Protein AF-A0A453BYM9-F1 (afdb_monomer)

Organism: Aegilops tauschii subsp. strangulata (NCBI:txid200361)

Solvent-accessible surface area (backbone atoms only — not comparable to full-atom values): 3078 Å² total; per-re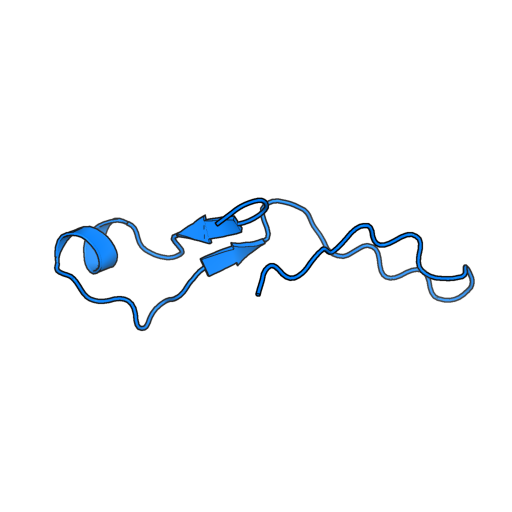sidue (Å²): 110,94,67,45,42,70,62,46,63,72,44,45,78,70,72,44,63,88,72,48,66,38,68,72,62,83,84,80,82,57,95,87,51,84,71,85,71,82,85,77,86,84,133

Foldseek 3Di:
DPQWDQQDVPCVVVVNCVSPIDGPDDQDDDPPDDRPDPDDDDD

Structure (mmCIF, N/CA/C/O backbone):
data_AF-A0A453BYM9-F1
#
_entry.id   AF-A0A453BYM9-F1
#
loop_
_atom_site.group_PDB
_atom_site.id
_atom_site.type_symbol
_atom_site.label_atom_id
_atom_site.label_alt_id
_atom_site.label_comp_id
_atom_site.label_asym_id
_atom_site.label_entity_id
_atom_site.label_seq_id
_atom_site.pdbx_PDB_ins_code
_atom_site.Cartn_x
_atom_site.Cartn_y
_atom_site.Cartn_z
_atom_site.occupancy
_atom_site.B_iso_or_equiv
_atom_site.auth_seq_id
_atom_site.auth_comp_id
_atom_site.auth_asym_id
_atom_site.auth_atom_id
_atom_site.pdbx_PDB_model_num
ATOM 1 N N . MET A 1 1 ? -8.409 -2.342 -5.855 1.00 79.38 1 MET A N 1
ATOM 2 C CA . MET A 1 1 ? -7.141 -1.815 -6.406 1.00 79.38 1 MET A CA 1
ATOM 3 C C . MET A 1 1 ? -6.510 -2.916 -7.256 1.00 79.38 1 MET A C 1
ATOM 5 O O . MET 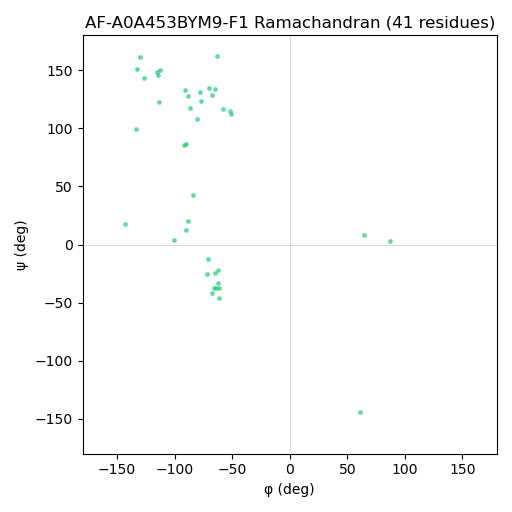A 1 1 ? -6.209 -3.971 -6.715 1.00 79.38 1 MET A O 1
ATOM 9 N N . LYS A 1 2 ? -6.433 -2.778 -8.588 1.00 84.88 2 LYS A N 1
ATOM 10 C CA . LYS A 1 2 ? -5.897 -3.866 -9.435 1.00 84.88 2 LYS A CA 1
ATOM 11 C C . LYS A 1 2 ? -4.399 -4.037 -9.163 1.00 84.88 2 LYS A C 1
ATOM 13 O O . LYS A 1 2 ? -3.674 -3.055 -9.203 1.00 84.88 2 LYS A O 1
ATOM 18 N N . GLY A 1 3 ? -3.959 -5.267 -8.889 1.00 87.81 3 GLY A N 1
ATOM 19 C CA . GLY A 1 3 ? -2.549 -5.589 -8.615 1.00 87.81 3 GLY A CA 1
ATOM 20 C C . GLY A 1 3 ? -2.104 -5.443 -7.155 1.00 87.81 3 GLY A C 1
ATOM 21 O O . GLY A 1 3 ? -0.932 -5.684 -6.868 1.00 87.81 3 GLY A O 1
ATOM 22 N N . PHE A 1 4 ? -3.019 -5.100 -6.241 1.00 92.19 4 PHE A N 1
ATOM 23 C CA . PHE A 1 4 ? -2.717 -4.917 -4.823 1.00 92.19 4 PHE A CA 1
ATOM 24 C C . PHE A 1 4 ? -3.719 -5.635 -3.910 1.00 92.19 4 PHE A C 1
ATOM 26 O O . PHE A 1 4 ? -4.894 -5.774 -4.262 1.00 92.19 4 PHE A O 1
ATOM 33 N N . THR A 1 5 ? -3.261 -6.035 -2.726 1.00 94.38 5 THR A N 1
ATOM 34 C CA . THR A 1 5 ? -4.062 -6.562 -1.613 1.00 94.38 5 THR A CA 1
ATOM 35 C C . THR A 1 5 ? -4.033 -5.588 -0.442 1.00 94.38 5 THR A C 1
ATOM 37 O O . THR A 1 5 ? -3.068 -4.846 -0.258 1.00 94.38 5 THR A O 1
ATOM 40 N N . VAL A 1 6 ? -5.103 -5.559 0.352 1.00 95.75 6 VAL A N 1
ATOM 41 C CA . VAL A 1 6 ? -5.147 -4.764 1.587 1.00 95.75 6 VAL A CA 1
A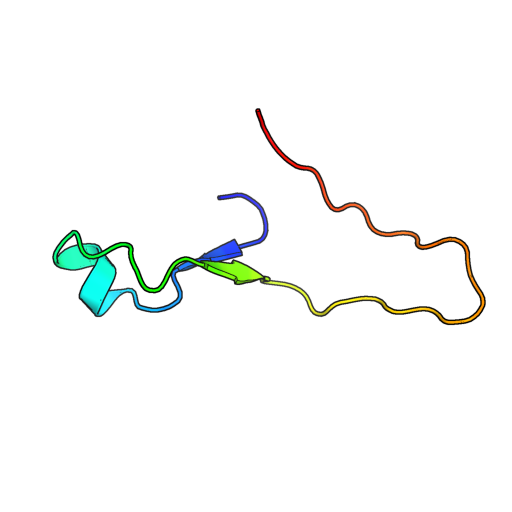TOM 42 C C . VAL A 1 6 ? -4.114 -5.317 2.568 1.00 95.75 6 VAL A C 1
ATOM 44 O O . VAL A 1 6 ? -4.021 -6.532 2.739 1.00 95.75 6 VAL A O 1
ATOM 47 N N . ARG A 1 7 ? -3.322 -4.435 3.193 1.00 96.50 7 ARG A N 1
ATOM 48 C CA . ARG A 1 7 ? -2.258 -4.857 4.119 1.00 96.50 7 ARG A CA 1
ATOM 49 C C . ARG A 1 7 ? -2.818 -5.484 5.397 1.00 96.50 7 ARG A C 1
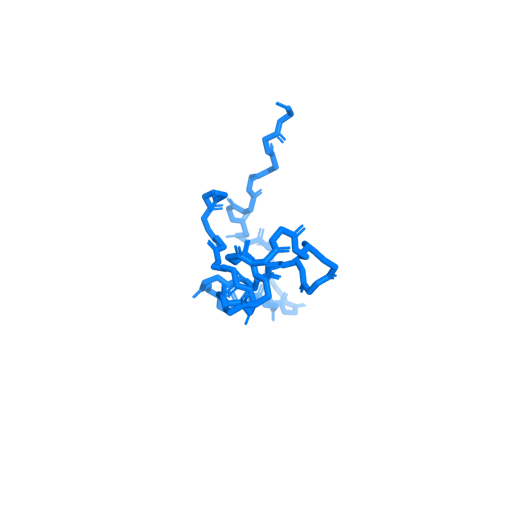ATOM 51 O O . ARG A 1 7 ? -2.270 -6.477 5.858 1.00 96.50 7 ARG A O 1
ATOM 58 N N . SER A 1 8 ? -3.876 -4.897 5.946 1.00 96.88 8 SER A N 1
ATOM 59 C CA . SER A 1 8 ? -4.538 -5.352 7.167 1.00 96.88 8 SER A CA 1
ATOM 60 C C . SER A 1 8 ? -6.049 -5.370 6.938 1.00 96.88 8 SER A C 1
ATOM 62 O O . SER A 1 8 ? -6.670 -4.307 6.928 1.00 96.88 8 SER A O 1
ATOM 64 N N . PRO A 1 9 ? -6.646 -6.543 6.654 1.00 95.75 9 PRO A N 1
ATOM 65 C CA . PRO A 1 9 ? -8.091 -6.658 6.492 1.00 95.75 9 PRO A CA 1
ATOM 66 C C . PRO A 1 9 ? -8.842 -6.277 7.769 1.00 95.75 9 PRO A C 1
ATOM 68 O O . PRO A 1 9 ? -9.869 -5.623 7.685 1.00 95.75 9 PRO A O 1
ATOM 71 N N . GLU A 1 10 ? -8.302 -6.623 8.939 1.00 97.62 10 GLU A N 1
ATOM 72 C CA . GLU A 1 10 ? -8.920 -6.332 10.240 1.00 97.62 10 GLU A CA 1
ATOM 73 C C . GLU A 1 10 ? -9.068 -4.822 10.478 1.00 97.62 10 GLU A C 1
ATOM 75 O O . GLU A 1 10 ? -10.157 -4.364 10.814 1.00 97.62 10 GLU A O 1
ATOM 80 N N . ASP A 1 11 ? -8.014 -4.039 10.212 1.00 97.44 11 ASP A N 1
ATOM 81 C CA . ASP A 1 11 ? -8.064 -2.570 10.298 1.00 97.44 11 ASP A CA 1
ATOM 82 C C . ASP A 1 11 ? -9.037 -1.985 9.263 1.00 97.44 11 ASP A C 1
ATOM 84 O O . ASP A 1 11 ? -9.779 -1.043 9.539 1.00 97.44 11 ASP A O 1
ATOM 88 N N . TRP A 1 12 ? -9.071 -2.582 8.069 1.00 94.44 12 TRP A N 1
ATOM 89 C CA . TRP A 1 12 ? -9.920 -2.132 6.969 1.00 94.44 12 TRP A CA 1
ATOM 90 C C . TRP A 1 12 ? -11.413 -2.291 7.269 1.00 94.44 12 TRP A C 1
ATOM 92 O O . TRP A 1 12 ? -12.200 -1.415 6.907 1.00 94.44 12 TRP A O 1
ATOM 102 N N . GLU A 1 13 ? -11.806 -3.371 7.950 1.00 96.44 13 GLU A N 1
ATOM 103 C CA . GLU A 1 13 ? -13.183 -3.565 8.430 1.00 96.44 13 GLU A CA 1
ATOM 104 C C . GLU A 1 13 ? -13.578 -2.521 9.490 1.00 96.44 13 GLU A C 1
ATOM 106 O O . GLU A 1 13 ? -14.758 -2.202 9.637 1.00 96.44 13 GLU A O 1
ATOM 111 N N . LEU A 1 14 ? -12.599 -1.945 10.197 1.00 97.56 14 LEU A N 1
ATOM 112 C CA . LEU A 1 14 ? -12.783 -0.853 11.160 1.00 97.56 14 LEU A CA 1
ATOM 113 C C . LEU A 1 14 ? -12.671 0.546 10.523 1.00 97.56 14 LEU A C 1
ATOM 115 O O . LEU A 1 14 ? -12.598 1.543 11.237 1.00 97.56 14 LEU A O 1
ATOM 119 N N . ASP A 1 15 ? -12.677 0.626 9.189 1.00 95.75 15 ASP A N 1
ATOM 120 C CA . ASP A 1 15 ? -12.496 1.846 8.386 1.00 95.75 15 ASP A CA 1
ATOM 121 C C . ASP A 1 15 ? -11.108 2.510 8.517 1.00 95.75 15 ASP A C 1
ATOM 123 O O . ASP A 1 15 ? -10.864 3.576 7.940 1.00 95.75 15 ASP A O 1
ATOM 127 N N . ASP A 1 16 ? -10.153 1.862 9.191 1.00 97.62 16 ASP A N 1
ATOM 128 C CA . ASP A 1 16 ? -8.764 2.307 9.246 1.00 97.62 16 ASP A CA 1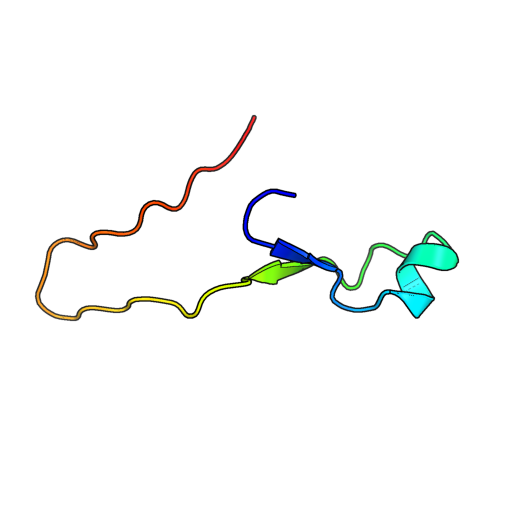
ATOM 129 C C . ASP A 1 16 ? -8.013 1.882 7.973 1.00 97.62 16 ASP A C 1
ATOM 131 O O . ASP A 1 16 ? -7.691 0.718 7.726 1.00 97.62 16 ASP A O 1
ATOM 135 N N . ARG A 1 17 ? -7.717 2.875 7.129 1.00 94.75 17 ARG A N 1
ATOM 136 C CA . ARG A 1 17 ? -7.019 2.697 5.846 1.00 94.75 17 ARG A CA 1
ATOM 137 C C . ARG A 1 17 ? -5.530 3.051 5.910 1.00 94.75 17 ARG A C 1
ATOM 139 O O . ARG A 1 17 ? -4.867 3.023 4.870 1.00 94.75 17 ARG A O 1
ATOM 146 N N . THR A 1 18 ? -4.988 3.393 7.083 1.00 97.00 18 THR A N 1
ATOM 147 C CA . THR A 1 18 ? -3.605 3.896 7.246 1.00 97.00 18 THR A CA 1
ATOM 148 C C . THR A 1 18 ? -2.549 2.876 6.823 1.00 97.00 18 THR A C 1
ATOM 150 O O . THR A 1 18 ? -1.530 3.237 6.232 1.00 97.00 18 THR A O 1
ATOM 153 N N . SER A 1 19 ? -2.839 1.591 7.031 1.00 95.31 19 SER A N 1
ATOM 154 C CA . SER A 1 19 ? -2.016 0.449 6.621 1.00 95.31 19 SER A CA 1
ATOM 155 C 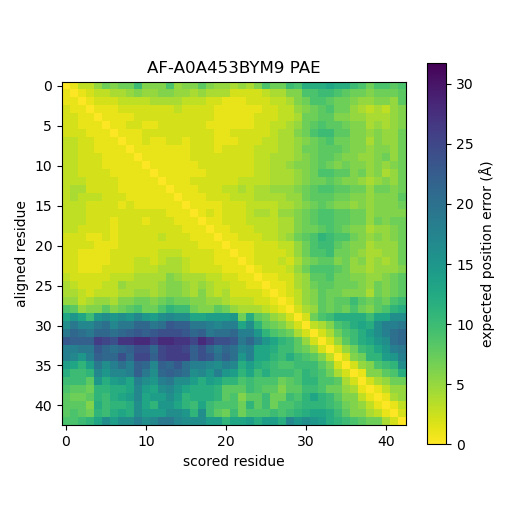C . SER A 1 19 ? -1.833 0.334 5.098 1.00 95.31 19 SER A C 1
ATOM 157 O O . SER A 1 19 ? -0.872 -0.283 4.624 1.00 95.31 19 SER A O 1
ATOM 159 N N . GLY A 1 20 ? -2.732 0.928 4.307 1.00 94.69 20 GLY A N 1
ATOM 160 C CA . GLY A 1 20 ? -2.657 0.929 2.849 1.00 94.69 20 GLY A CA 1
ATOM 161 C C . GLY A 1 20 ? -2.711 -0.472 2.227 1.00 94.69 20 GLY A C 1
ATOM 162 O O . GLY A 1 20 ? -3.438 -1.362 2.673 1.00 94.69 20 GLY A O 1
ATOM 163 N N . CYS A 1 21 ? -1.967 -0.660 1.134 1.00 94.31 21 CYS A N 1
ATOM 164 C CA . CYS A 1 21 ? -1.997 -1.877 0.319 1.00 94.31 21 CYS A CA 1
ATOM 165 C C . CYS A 1 21 ? -0.589 -2.435 0.034 1.00 94.31 21 CYS A C 1
ATOM 167 O O . CYS A 1 21 ? 0.418 -1.731 0.131 1.00 94.31 21 CYS A O 1
ATOM 169 N N . LEU A 1 22 ? -0.523 -3.711 -0.345 1.00 92.94 22 LEU A N 1
ATOM 170 C CA . LEU A 1 22 ? 0.678 -4.462 -0.723 1.00 92.94 22 LEU A CA 1
ATOM 171 C C . LEU A 1 22 ? 0.608 -4.858 -2.204 1.00 92.94 22 LEU A C 1
ATOM 173 O O . LEU A 1 22 ? -0.479 -5.130 -2.706 1.00 92.94 22 LEU A O 1
ATOM 177 N N . ARG A 1 23 ? 1.748 -4.908 -2.913 1.00 90.88 23 ARG A N 1
ATOM 178 C CA . ARG A 1 23 ? 1.787 -5.425 -4.296 1.00 90.88 23 ARG A CA 1
ATOM 179 C C . ARG A 1 23 ? 1.567 -6.935 -4.282 1.00 90.88 23 ARG A C 1
ATOM 181 O O . ARG A 1 23 ? 2.231 -7.646 -3.535 1.00 90.88 23 ARG A O 1
ATOM 188 N N . ASN A 1 24 ? 0.708 -7.420 -5.173 1.00 90.25 24 ASN A N 1
ATOM 189 C CA . ASN A 1 24 ? 0.458 -8.858 -5.326 1.00 90.25 24 ASN A CA 1
ATOM 190 C C . ASN A 1 24 ? 1.638 -9.592 -5.970 1.00 90.25 24 ASN A C 1
ATO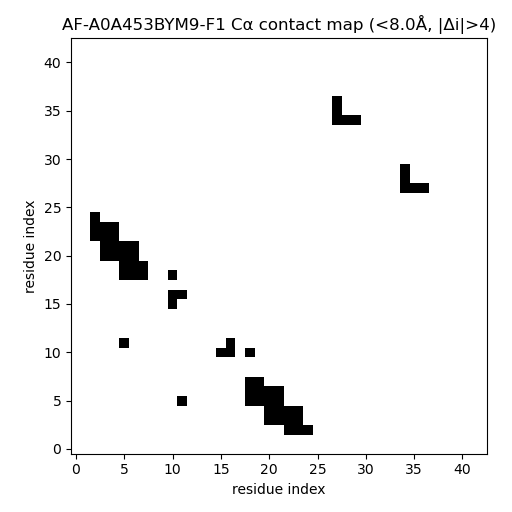M 192 O O . ASN A 1 24 ? 1.792 -10.795 -5.786 1.00 90.25 24 ASN A O 1
ATOM 196 N N . ALA A 1 25 ? 2.442 -8.874 -6.754 1.00 86.88 25 ALA A N 1
ATOM 197 C CA . ALA A 1 25 ? 3.605 -9.405 -7.445 1.00 86.88 25 ALA A CA 1
ATOM 198 C C . ALA A 1 25 ? 4.897 -8.764 -6.906 1.00 86.88 25 ALA A C 1
ATOM 200 O O . ALA A 1 25 ? 4.884 -7.585 -6.525 1.00 86.88 25 ALA A O 1
ATOM 201 N N . PRO A 1 26 ? 6.024 -9.498 -6.902 1.00 85.31 26 PRO A N 1
ATOM 202 C CA . PRO A 1 26 ? 7.329 -8.934 -6.578 1.00 85.31 26 PRO A CA 1
ATOM 203 C C . PRO A 1 26 ? 7.749 -7.863 -7.594 1.00 85.31 26 PRO A C 1
ATOM 205 O O . PRO A 1 26 ? 7.180 -7.733 -8.683 1.00 85.31 26 PRO A O 1
ATOM 208 N N . LEU A 1 27 ? 8.722 -7.038 -7.212 1.00 82.88 27 LEU A N 1
ATOM 209 C CA . LEU A 1 27 ? 9.322 -6.059 -8.117 1.00 82.88 27 LEU A CA 1
ATOM 210 C C . LEU A 1 27 ? 10.315 -6.770 -9.039 1.00 82.88 27 LEU A C 1
ATOM 212 O O . LEU A 1 27 ? 11.171 -7.514 -8.566 1.00 82.88 27 LEU A O 1
ATOM 216 N N . ASP A 1 28 ? 10.215 -6.512 -10.340 1.00 78.25 28 ASP A N 1
ATOM 217 C CA . ASP A 1 28 ? 11.199 -6.961 -11.323 1.00 78.25 28 ASP A CA 1
ATOM 218 C C . ASP A 1 28 ? 12.265 -5.873 -11.505 1.00 78.25 28 ASP A C 1
ATOM 220 O O . ASP A 1 28 ? 12.147 -4.979 -12.344 1.00 78.25 28 ASP A O 1
ATOM 224 N N . CYS A 1 29 ? 13.277 -5.896 -10.637 1.00 74.25 29 CYS A N 1
ATOM 225 C CA . CYS A 1 29 ? 14.407 -4.978 -10.718 1.00 74.25 29 CYS A CA 1
ATOM 226 C C . CYS A 1 29 ? 15.504 -5.595 -11.597 1.00 74.25 29 CYS A C 1
ATOM 228 O O . CYS A 1 29 ? 16.416 -6.258 -11.102 1.00 74.25 29 CYS A O 1
ATOM 230 N N . SER A 1 30 ? 15.423 -5.394 -12.913 1.00 76.88 30 SER A N 1
ATOM 231 C CA . SER A 1 30 ? 16.497 -5.791 -13.826 1.00 76.88 30 SER A CA 1
ATOM 232 C C . SER A 1 30 ? 17.550 -4.685 -13.936 1.00 76.88 30 SER A C 1
ATOM 234 O O . SER A 1 30 ? 17.265 -3.608 -14.452 1.00 76.88 30 SER A O 1
ATOM 236 N N . SER A 1 31 ? 18.789 -4.954 -13.521 1.00 68.81 31 SER A N 1
ATOM 237 C CA . SER A 1 31 ? 19.89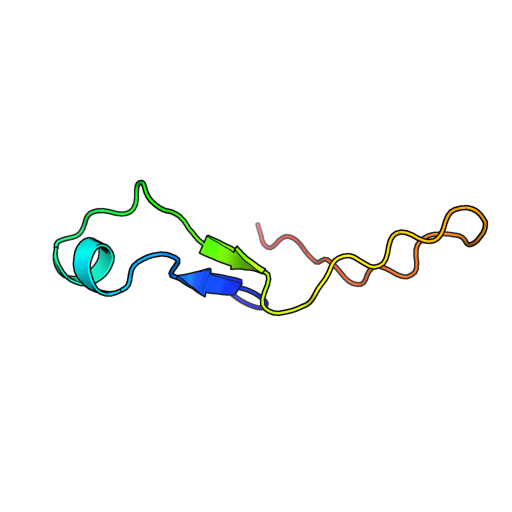6 -3.981 -13.567 1.00 68.81 31 SER A CA 1
ATOM 238 C C . SER A 1 31 ? 20.409 -3.658 -14.978 1.00 68.81 31 SER A C 1
ATOM 240 O O . SER A 1 31 ? 21.166 -2.707 -15.145 1.00 68.81 31 SER A O 1
ATOM 242 N N . ASN A 1 32 ? 20.022 -4.439 -15.995 1.00 65.12 32 ASN A N 1
ATOM 243 C CA . ASN A 1 32 ? 20.572 -4.339 -17.354 1.00 65.12 32 ASN A CA 1
ATOM 244 C C . ASN A 1 32 ? 19.543 -4.575 -18.479 1.00 65.12 32 ASN A C 1
ATOM 246 O O . ASN A 1 32 ? 19.905 -4.856 -19.620 1.00 65.12 32 ASN A O 1
ATOM 250 N N . ARG A 1 33 ? 18.243 -4.491 -18.176 1.00 60.94 33 ARG A N 1
ATOM 251 C 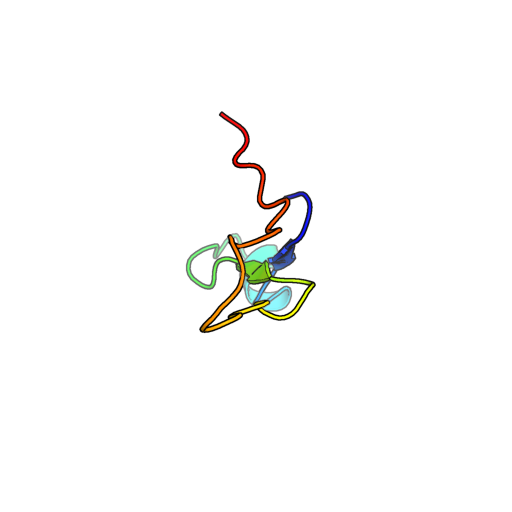CA . ARG A 1 33 ? 17.174 -4.493 -19.185 1.00 60.94 33 ARG A CA 1
ATOM 252 C C . ARG A 1 33 ? 16.279 -3.284 -18.964 1.00 60.94 33 ARG A C 1
ATOM 254 O O . ARG A 1 33 ? 16.031 -2.895 -17.827 1.00 60.94 33 ARG A O 1
ATOM 261 N N . SER A 1 34 ? 15.805 -2.687 -20.056 1.00 63.41 34 SER A N 1
ATOM 262 C CA . SER A 1 34 ? 14.723 -1.704 -20.023 1.00 63.41 34 SER A CA 1
ATOM 263 C C . SER A 1 34 ? 13.562 -2.327 -19.248 1.00 63.41 34 SER A C 1
ATOM 265 O O . SER A 1 34 ? 13.051 -3.363 -19.668 1.00 63.41 34 SER A O 1
ATOM 267 N N . ALA A 1 35 ? 13.224 -1.765 -18.084 1.00 61.62 35 ALA A N 1
ATOM 268 C CA . ALA A 1 35 ? 12.249 -2.341 -17.167 1.00 61.62 35 ALA A CA 1
ATOM 269 C C . ALA A 1 35 ? 10.946 -2.680 -17.911 1.00 61.62 35 ALA A C 1
ATOM 271 O O . ALA A 1 35 ? 10.230 -1.787 -18.358 1.00 61.62 35 ALA A O 1
ATOM 272 N N . SER A 1 36 ? 10.626 -3.970 -18.040 1.00 64.06 36 SER A N 1
ATOM 273 C CA . SER A 1 36 ? 9.364 -4.444 -18.622 1.00 64.06 36 SER A CA 1
ATOM 274 C C . SER A 1 36 ? 8.263 -4.458 -17.554 1.00 64.06 36 SER A C 1
ATOM 276 O O . SER A 1 36 ? 7.504 -5.419 -17.442 1.00 64.06 36 SER A O 1
ATOM 278 N N . SER A 1 37 ? 8.193 -3.418 -16.716 1.00 67.19 37 SER A N 1
ATOM 279 C CA . SER A 1 37 ? 7.130 -3.320 -15.716 1.00 67.19 37 SER A CA 1
ATOM 280 C C . SER A 1 37 ? 5.839 -2.876 -16.397 1.00 67.19 37 SER A C 1
ATOM 282 O O . SER A 1 37 ? 5.785 -1.827 -17.035 1.00 67.19 37 SER A O 1
ATOM 284 N N . THR A 1 38 ? 4.778 -3.668 -16.250 1.00 70.56 38 THR A N 1
ATOM 285 C CA . THR A 1 38 ? 3.418 -3.316 -16.684 1.00 70.56 38 THR A CA 1
ATOM 286 C C . THR A 1 38 ? 2.642 -2.556 -15.606 1.00 70.56 38 THR A C 1
ATOM 288 O O . THR A 1 38 ? 1.411 -2.574 -15.631 1.00 70.56 38 THR A O 1
ATOM 291 N N . ASP A 1 39 ? 3.321 -1.941 -14.630 1.00 68.31 39 ASP A N 1
ATOM 292 C CA . ASP A 1 39 ? 2.658 -1.159 -13.585 1.00 68.31 39 ASP A CA 1
ATOM 293 C C . ASP A 1 39 ? 1.833 -0.031 -14.232 1.00 68.31 39 ASP A C 1
ATOM 295 O O . ASP A 1 39 ? 2.357 0.845 -14.920 1.00 68.31 39 ASP A O 1
ATOM 299 N N . LYS A 1 40 ? 0.510 -0.081 -14.042 1.00 69.62 40 LYS A N 1
ATOM 300 C CA . LYS A 1 40 ? -0.433 0.936 -14.520 1.00 69.62 40 LYS A CA 1
ATOM 301 C C . LYS A 1 40 ? -1.044 1.646 -13.325 1.00 69.62 40 LYS A C 1
ATOM 303 O O . LYS A 1 40 ? -1.687 1.011 -12.491 1.00 69.62 40 LYS A O 1
ATOM 308 N N . PHE A 1 41 ? -0.888 2.963 -13.280 1.00 71.38 41 PHE A N 1
ATOM 309 C CA . PHE A 1 41 ? -1.593 3.814 -12.330 1.00 71.38 41 PHE A CA 1
ATOM 310 C C . PHE A 1 41 ? -2.932 4.236 -12.945 1.00 71.38 41 PHE A C 1
ATOM 312 O O . PHE A 1 41 ? -2.980 4.689 -14.088 1.00 71.38 41 PHE A O 1
ATOM 319 N N . HIS A 1 42 ? -4.027 4.025 -12.216 1.00 69.12 42 HIS A N 1
ATOM 320 C CA . HIS A 1 42 ? -5.361 4.482 -12.605 1.00 69.12 42 HIS A CA 1
ATOM 321 C C . HIS A 1 42 ? -5.600 5.879 -12.007 1.00 69.12 42 HIS A C 1
ATOM 323 O O . HIS A 1 42 ? -5.280 6.076 -10.836 1.00 69.12 42 HIS A O 1
ATOM 329 N N . SER A 1 43 ? -6.104 6.821 -12.816 1.00 67.25 43 SER A N 1
ATOM 330 C CA . SER A 1 43 ? -6.464 8.196 -12.423 1.00 67.25 43 SER A CA 1
ATOM 331 C C . SER A 1 43 ? -7.827 8.277 -11.756 1.00 67.25 43 SER A C 1
ATOM 333 O O . SER A 1 43 ? -8.739 7.606 -12.295 1.00 67.25 43 SER A O 1
#

Secondary structure (DSSP, 8-state):
-TTEEES-HHHHHTT--TT-EEESS-----TTS----------

Sequence (43 aa):
MKGFTVRSPEDWELDDRTSGCLRNAPLDCSSNRSASSTDKFHS

Mean predicted aligned error: 6.8 Å

pLDDT: mean 83.78, std 12.72, range [60.94, 97.62]

Radius of gyration: 13.93 Å; Cα contacts (8 Å, |Δi|>4): 31; chains: 1; bounding box: 34×18×31 Å

Nearest PDB structures (foldseek):
  6kyw-assembly1_B  TM=8.117E-01  e=1.799E-01  Brassica rapa
  5gyy-assembly1_A  TM=8.102E-01  e=2.422E-01  Brassica rapa
  6kyw-assembly1_A  TM=7.798E-01  e=3.027E-01  Brassica rapa